Protein AF-A0A382DT29-F1 (afdb_monomer)

Foldseek 3Di:
DPPAADAAEAEAEPPDDPVCQVVDPVSVVCVVVDDDDPPDDFLDPDQLQRQQCQFQVDHCVVQQNDDPVRLVVGPLVPTDTVLLVVVVVVAAEEEEEQDPSRYPPPNHPYYHHDPPVDDDLVVVVVVVCVVSVPPRYYYYYYYHCPVVVVVPD

Radius of gyration: 16.04 Å; Cα contacts (8 Å, |Δi|>4): 212; chains: 1; bounding box: 37×36×46 Å

Sequence (153 aa):
MNSNDCNIILINIDGFRKDKIDLCSHLKNIKENSYYFSEMNTVAPYTFASLHAIFSGMYPSKNGVNGYYNIFKFKKDKITTFPELLQKAGYYTSYDIIDDSVIPSQGFDEKNVFDEKTVNFKERHVDMIKELSTKKKFFLFLHYTEIHKHLVD

pLDDT: mean 93.71, std 8.64, range [42.91, 98.62]

Structure (mmCIF, N/CA/C/O backbone):
data_AF-A0A382DT29-F1
#
_entry.id   AF-A0A382DT29-F1
#
loop_
_atom_site.group_PDB
_atom_site.id
_atom_site.type_symbol
_atom_site.label_atom_id
_atom_site.label_alt_id
_atom_site.label_comp_id
_atom_site.label_asym_id
_atom_site.label_entity_id
_atom_site.label_seq_id
_atom_site.pdbx_PDB_ins_code
_atom_site.Cartn_x
_atom_site.Cartn_y
_atom_site.Cartn_z
_atom_site.occupancy
_atom_site.B_iso_or_equiv
_atom_site.auth_seq_id
_atom_site.auth_comp_id
_atom_site.auth_asym_id
_atom_site.auth_atom_id
_atom_site.pdbx_PDB_model_num
ATOM 1 N N . MET A 1 1 ? -9.307 -5.809 28.088 1.00 43.09 1 MET A N 1
ATOM 2 C CA . MET A 1 1 ? -9.551 -5.122 26.802 1.00 43.09 1 MET A CA 1
ATOM 3 C C . MET A 1 1 ? -9.876 -6.192 25.775 1.00 43.09 1 MET A C 1
ATOM 5 O O . MET A 1 1 ? -9.027 -7.036 25.530 1.00 43.09 1 MET A O 1
ATOM 9 N N . ASN A 1 2 ? -11.106 -6.233 25.261 1.00 42.91 2 ASN A N 1
ATOM 10 C CA . ASN A 1 2 ? -11.448 -7.139 24.161 1.00 42.91 2 ASN A CA 1
ATOM 11 C C . ASN A 1 2 ? -10.772 -6.627 22.880 1.00 42.91 2 ASN A C 1
ATOM 13 O O . ASN A 1 2 ? -10.898 -5.456 22.542 1.00 42.91 2 ASN A O 1
ATOM 17 N N . SER A 1 3 ? -10.040 -7.503 22.200 1.00 56.62 3 SER A N 1
ATOM 18 C CA . SER A 1 3 ? -9.050 -7.209 21.151 1.00 56.62 3 SER A CA 1
ATOM 19 C C . SER A 1 3 ? -9.593 -6.695 19.797 1.00 56.62 3 SER A C 1
ATOM 21 O O . SER A 1 3 ? -8.863 -6.751 18.811 1.00 56.62 3 SER A O 1
ATOM 23 N N . ASN A 1 4 ? -10.845 -6.246 19.665 1.00 62.38 4 ASN A N 1
ATOM 24 C CA . ASN A 1 4 ? -11.520 -6.437 18.371 1.00 62.38 4 ASN A CA 1
ATOM 25 C C . ASN A 1 4 ? -11.723 -5.266 17.406 1.00 62.38 4 ASN A C 1
ATOM 27 O O . ASN A 1 4 ? -12.097 -5.567 16.276 1.00 62.38 4 ASN A O 1
ATOM 31 N N . ASP A 1 5 ? -11.402 -4.005 17.710 1.00 74.19 5 ASP A N 1
ATOM 32 C CA . ASP A 1 5 ? -11.587 -2.928 16.718 1.00 74.19 5 ASP A CA 1
ATOM 33 C C . ASP A 1 5 ? -10.459 -1.882 16.698 1.00 74.19 5 ASP A C 1
ATOM 35 O O . ASP A 1 5 ? -10.578 -0.811 17.282 1.00 74.19 5 ASP A O 1
ATOM 39 N N . CYS A 1 6 ? -9.365 -2.182 15.989 1.00 91.88 6 CYS A N 1
ATOM 40 C CA . CYS A 1 6 ? -8.322 -1.202 15.663 1.00 91.88 6 CYS A CA 1
ATOM 41 C C . CYS A 1 6 ? -8.463 -0.708 14.217 1.00 91.88 6 CYS A C 1
ATOM 43 O O . CYS A 1 6 ? -8.808 -1.485 13.325 1.00 91.88 6 CYS A O 1
ATOM 45 N N . ASN A 1 7 ? -8.132 0.562 13.987 1.00 96.81 7 ASN A N 1
ATOM 46 C CA . ASN A 1 7 ? -7.878 1.086 12.645 1.00 96.81 7 ASN A CA 1
ATOM 47 C C . ASN A 1 7 ? -6.502 0.620 12.162 1.00 96.81 7 ASN A C 1
ATOM 49 O O . ASN A 1 7 ? -5.584 0.451 12.966 1.00 96.81 7 ASN A O 1
ATOM 53 N N . ILE A 1 8 ? -6.355 0.426 10.855 1.00 97.62 8 ILE A N 1
ATOM 54 C CA . ILE A 1 8 ? -5.109 -0.023 10.237 1.00 97.62 8 ILE A CA 1
ATOM 55 C C . ILE A 1 8 ? -4.655 1.045 9.247 1.00 97.62 8 ILE A C 1
ATOM 57 O O . ILE A 1 8 ? -5.386 1.401 8.329 1.00 97.62 8 ILE A O 1
ATOM 61 N N . ILE A 1 9 ? -3.426 1.526 9.412 1.00 98.12 9 ILE A N 1
ATOM 62 C CA . ILE A 1 9 ? -2.772 2.410 8.446 1.00 98.12 9 ILE A CA 1
ATOM 63 C C . ILE A 1 9 ? -1.508 1.703 7.970 1.00 98.12 9 ILE A C 1
ATOM 65 O O . ILE A 1 9 ? -0.643 1.366 8.779 1.00 98.12 9 ILE A O 1
ATOM 69 N N . LEU A 1 10 ? -1.410 1.471 6.664 1.00 98.12 10 LEU A N 1
ATOM 70 C CA . LEU A 1 10 ? -0.228 0.926 6.008 1.00 98.12 10 LEU A CA 1
ATOM 71 C C . LEU A 1 10 ? 0.438 2.034 5.196 1.00 98.12 10 LEU A C 1
ATOM 73 O O . LEU A 1 10 ? -0.165 2.563 4.269 1.00 98.12 10 LEU A O 1
ATOM 77 N N . ILE A 1 11 ? 1.684 2.363 5.529 1.00 97.31 11 ILE A N 1
ATOM 78 C CA . ILE A 1 11 ? 2.454 3.405 4.843 1.00 97.31 11 ILE A CA 1
ATOM 79 C C . ILE A 1 11 ? 3.595 2.739 4.075 1.00 97.31 11 ILE A C 1
ATOM 81 O O . ILE A 1 11 ? 4.454 2.098 4.681 1.00 97.31 11 ILE A O 1
ATOM 85 N N . ASN A 1 12 ? 3.613 2.900 2.753 1.00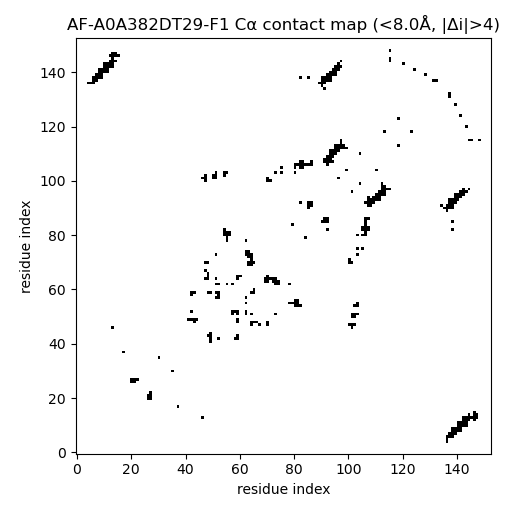 96.75 12 ASN A N 1
ATOM 86 C CA . ASN A 1 12 ? 4.739 2.522 1.905 1.00 96.75 12 ASN A CA 1
ATOM 87 C C . ASN A 1 12 ? 5.581 3.760 1.586 1.00 96.75 12 ASN A C 1
ATOM 89 O O . ASN A 1 12 ? 5.062 4.719 1.022 1.00 96.75 12 ASN A O 1
ATOM 93 N N . ILE A 1 13 ? 6.872 3.723 1.914 1.00 95.56 13 ILE A N 1
ATOM 94 C CA . ILE A 1 13 ? 7.830 4.783 1.577 1.00 95.56 13 ILE A CA 1
ATOM 95 C C . ILE A 1 13 ? 8.642 4.294 0.376 1.00 95.56 13 ILE A C 1
ATOM 97 O O . ILE A 1 13 ? 9.553 3.477 0.529 1.00 95.56 13 ILE A O 1
ATOM 101 N N . ASP A 1 14 ? 8.277 4.744 -0.822 1.00 94.94 14 ASP A N 1
ATOM 102 C CA . ASP A 1 14 ? 8.874 4.250 -2.061 1.00 94.94 14 ASP A CA 1
ATOM 103 C C . ASP A 1 14 ? 10.354 4.645 -2.170 1.00 94.94 14 ASP A C 1
ATOM 105 O O . ASP A 1 14 ? 10.746 5.762 -1.837 1.00 94.94 14 ASP A O 1
ATOM 109 N N . GLY A 1 15 ? 11.197 3.700 -2.587 1.00 93.06 15 GLY A N 1
ATOM 110 C CA . GLY A 1 15 ? 12.651 3.871 -2.654 1.00 93.06 15 GLY A CA 1
ATOM 111 C C . GLY A 1 15 ? 13.383 3.932 -1.302 1.00 93.06 15 GLY A C 1
ATOM 112 O O . GLY A 1 15 ? 14.606 4.099 -1.279 1.00 93.06 15 GLY A O 1
ATOM 113 N N . PHE A 1 16 ? 12.696 3.783 -0.164 1.00 93.75 16 PHE A N 1
ATOM 114 C CA . PHE A 1 16 ? 13.336 3.888 1.149 1.00 93.75 16 PHE A CA 1
ATOM 115 C C . PHE A 1 16 ? 14.154 2.644 1.520 1.00 93.75 16 PHE A C 1
ATOM 117 O O . PHE A 1 16 ? 13.741 1.503 1.312 1.00 93.75 16 PHE A O 1
ATOM 124 N N . ARG A 1 17 ? 15.323 2.858 2.134 1.00 92.19 17 ARG A N 1
ATOM 125 C CA . ARG A 1 17 ? 16.252 1.789 2.525 1.00 92.19 17 ARG A CA 1
ATOM 126 C C . ARG A 1 17 ? 16.397 1.675 4.037 1.00 92.19 17 ARG A C 1
ATOM 128 O O . ARG A 1 17 ? 16.505 2.679 4.740 1.00 92.19 17 ARG A O 1
ATOM 135 N N . LYS A 1 18 ? 16.532 0.438 4.530 1.00 93.50 18 LYS A N 1
ATOM 136 C CA . LYS A 1 18 ? 16.658 0.154 5.970 1.00 93.50 18 LYS A CA 1
ATOM 137 C C . LYS A 1 18 ? 17.855 0.840 6.638 1.00 93.50 18 LYS A C 1
ATOM 139 O O . LYS A 1 18 ? 17.750 1.250 7.789 1.00 93.50 18 LYS A O 1
ATOM 144 N N . ASP A 1 19 ? 18.965 1.032 5.920 1.00 94.19 19 ASP A N 1
ATOM 145 C CA . ASP A 1 19 ? 20.163 1.705 6.448 1.00 94.19 19 ASP A CA 1
ATOM 146 C C . ASP A 1 19 ? 19.974 3.212 6.690 1.00 94.19 19 ASP A C 1
ATOM 148 O O . ASP A 1 19 ? 20.852 3.853 7.260 1.00 94.19 19 ASP A O 1
ATOM 152 N N . LYS A 1 20 ? 18.839 3.791 6.275 1.00 94.44 20 LYS A N 1
ATOM 153 C CA . LYS A 1 20 ? 18.512 5.209 6.479 1.00 94.44 20 LYS A CA 1
ATOM 154 C C . LYS A 1 20 ? 17.571 5.462 7.655 1.00 94.44 20 LYS A C 1
ATOM 156 O O . LYS A 1 20 ? 17.371 6.620 8.009 1.00 94.44 20 LYS A O 1
ATOM 161 N N . ILE A 1 21 ? 17.028 4.416 8.288 1.00 94.88 21 ILE A N 1
ATOM 162 C CA . ILE A 1 21 ? 16.064 4.545 9.397 1.00 94.88 21 ILE A CA 1
ATOM 163 C C . ILE A 1 21 ? 16.636 5.392 10.533 1.00 94.88 21 ILE A C 1
ATOM 165 O O . ILE A 1 21 ? 15.991 6.339 10.974 1.00 94.88 21 ILE A O 1
ATOM 169 N N . ASP A 1 22 ? 17.862 5.093 10.964 1.00 95.31 22 ASP A N 1
ATOM 170 C CA . ASP A 1 22 ? 18.460 5.729 12.143 1.00 95.31 22 ASP A CA 1
ATOM 171 C C . ASP A 1 22 ? 18.877 7.194 11.896 1.00 95.31 22 ASP A C 1
ATOM 173 O O . ASP A 1 22 ? 19.169 7.915 12.850 1.00 95.31 22 ASP A O 1
ATOM 177 N N . LEU A 1 23 ? 18.859 7.653 10.636 1.00 95.19 23 LEU A N 1
ATOM 178 C CA . LEU A 1 23 ? 19.083 9.056 10.261 1.00 95.19 23 LEU A CA 1
ATOM 179 C C . LEU A 1 23 ? 17.814 9.911 10.398 1.00 95.19 23 LEU A C 1
ATOM 181 O O . LEU A 1 23 ? 17.901 11.135 10.457 1.00 95.19 23 LEU A O 1
ATOM 185 N N . CYS A 1 24 ? 16.634 9.286 10.448 1.00 94.25 24 CYS A N 1
ATOM 186 C CA . CYS A 1 24 ? 15.362 9.970 10.637 1.00 94.25 24 CYS A CA 1
ATOM 187 C C . CYS A 1 24 ? 14.899 9.793 12.085 1.00 94.25 24 CYS A C 1
ATOM 189 O O . CYS A 1 24 ? 14.510 8.699 12.489 1.00 94.25 24 CYS A O 1
ATOM 191 N N . SER A 1 25 ? 14.892 10.876 12.866 1.00 96.06 25 SER A N 1
ATOM 192 C CA . SER A 1 25 ? 14.508 10.847 14.286 1.00 96.06 25 SER A CA 1
ATOM 193 C C . SER A 1 25 ? 13.122 10.235 14.516 1.00 96.06 25 SER A C 1
ATOM 195 O O . SER A 1 25 ? 12.945 9.446 15.442 1.00 96.06 25 SER A O 1
ATOM 197 N N . HIS A 1 26 ? 12.152 10.535 13.649 1.00 94.81 26 HIS A N 1
ATOM 198 C CA . HIS A 1 26 ? 10.800 9.986 13.741 1.00 94.81 26 HIS A CA 1
ATOM 199 C C . HIS A 1 26 ? 10.752 8.480 13.457 1.00 94.81 26 HIS A C 1
ATOM 201 O O . HIS A 1 26 ? 10.153 7.740 14.237 1.00 94.81 26 HIS A O 1
ATOM 207 N N . LEU A 1 27 ? 11.404 8.005 12.389 1.00 95.19 27 LEU A N 1
ATOM 208 C CA . LEU A 1 27 ? 11.435 6.572 12.064 1.00 95.19 27 LEU A CA 1
ATOM 209 C C . LEU A 1 27 ? 12.240 5.777 13.094 1.00 95.19 27 LEU A C 1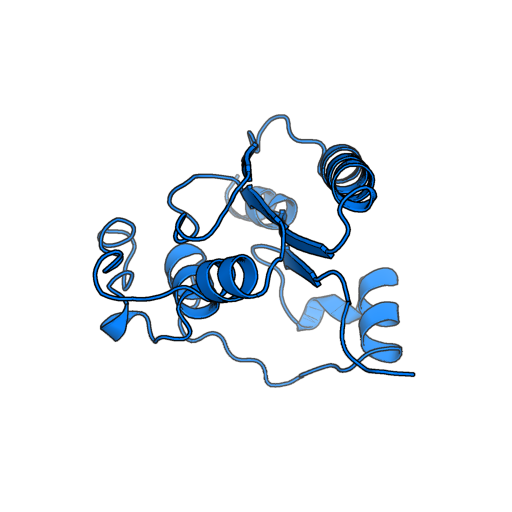
ATOM 211 O O . LEU A 1 27 ? 11.820 4.689 13.482 1.00 95.19 27 LEU A O 1
ATOM 215 N N . LYS A 1 28 ? 13.350 6.338 13.585 1.00 96.94 28 LYS A N 1
ATOM 216 C CA . LYS A 1 28 ? 14.118 5.777 14.698 1.00 96.94 28 LYS A CA 1
ATOM 217 C C . LYS A 1 28 ? 13.249 5.625 15.947 1.00 96.94 28 LYS A C 1
ATOM 219 O O . LYS A 1 28 ? 13.194 4.541 16.515 1.00 96.94 28 LYS A O 1
ATOM 224 N N . ASN A 1 29 ? 12.502 6.665 16.317 1.00 97.69 29 ASN A N 1
ATOM 225 C CA . ASN A 1 29 ? 11.590 6.611 17.458 1.00 97.69 29 ASN A CA 1
ATOM 226 C C . ASN A 1 29 ? 10.484 5.555 17.271 1.00 97.69 29 ASN A C 1
ATOM 228 O O . ASN A 1 29 ? 10.179 4.822 18.207 1.00 97.69 29 ASN A O 1
ATOM 232 N N . ILE A 1 30 ? 9.905 5.426 16.070 1.00 96.19 30 ILE A N 1
ATOM 233 C CA . ILE A 1 30 ? 8.924 4.364 15.775 1.00 96.19 30 ILE A CA 1
ATOM 234 C C . ILE A 1 30 ? 9.567 2.982 15.934 1.00 96.19 30 ILE A C 1
ATOM 236 O O . ILE A 1 30 ? 8.989 2.124 16.597 1.00 96.19 30 ILE A O 1
ATOM 240 N N . LYS A 1 31 ? 10.768 2.780 15.378 1.00 96.06 31 LYS A N 1
ATOM 241 C CA . LYS A 1 31 ? 11.540 1.532 15.485 1.00 96.06 31 LYS A CA 1
ATOM 242 C C . LYS A 1 31 ? 11.847 1.157 16.939 1.00 96.06 31 LYS A C 1
ATOM 244 O O . LYS A 1 31 ? 11.751 -0.015 17.275 1.00 96.06 31 LYS A O 1
ATOM 249 N N . GLU A 1 32 ? 12.213 2.119 17.784 1.00 97.25 32 GLU A N 1
ATOM 250 C CA . GLU A 1 32 ? 12.570 1.881 19.194 1.00 97.25 32 GLU A CA 1
ATOM 251 C C . GLU A 1 32 ? 11.353 1.598 20.089 1.00 97.25 32 GLU A C 1
ATOM 253 O O . GLU A 1 32 ? 11.482 0.896 21.089 1.00 97.25 32 GLU A O 1
ATOM 258 N N . ASN A 1 33 ? 10.170 2.099 19.719 1.00 97.94 33 ASN A N 1
ATOM 259 C CA . ASN A 1 33 ? 8.939 1.963 20.508 1.00 97.94 33 ASN A CA 1
ATOM 260 C C . ASN A 1 33 ? 7.923 0.969 19.915 1.00 97.94 33 ASN A C 1
ATOM 262 O O . ASN A 1 33 ? 6.792 0.889 20.392 1.00 97.94 33 ASN A O 1
ATOM 266 N N . SER A 1 34 ? 8.297 0.227 18.871 1.00 96.88 34 SER A N 1
ATOM 267 C CA . SER A 1 34 ? 7.420 -0.721 18.170 1.00 96.88 34 SER A CA 1
ATOM 268 C C . SER A 1 34 ? 8.159 -2.015 17.833 1.00 96.88 34 SER A C 1
ATOM 270 O O . SER A 1 34 ? 9.366 -2.142 18.022 1.00 96.88 34 SER A O 1
ATOM 272 N N . TYR A 1 35 ? 7.439 -2.989 17.277 1.00 97.62 35 TYR A N 1
ATOM 273 C CA . TYR A 1 35 ? 8.074 -4.167 16.696 1.00 97.62 35 TYR A CA 1
ATOM 274 C C . TYR A 1 35 ? 8.788 -3.808 15.390 1.00 97.62 35 TYR A C 1
ATOM 276 O O . TYR A 1 35 ? 8.170 -3.310 14.448 1.00 97.62 35 TYR A O 1
ATOM 284 N N . TYR A 1 36 ? 10.086 -4.104 15.329 1.00 96.50 36 TYR A N 1
ATOM 285 C CA . TYR A 1 36 ? 10.925 -3.890 14.155 1.00 96.50 36 TYR A CA 1
ATOM 286 C C . TYR A 1 36 ? 11.478 -5.215 13.625 1.00 96.50 36 TYR A C 1
ATOM 288 O O . TYR A 1 36 ? 12.067 -6.001 14.366 1.00 96.50 36 TYR A O 1
ATOM 296 N N . PHE A 1 37 ? 11.327 -5.438 12.321 1.00 96.19 37 PHE A N 1
ATOM 297 C CA . PHE A 1 37 ? 11.797 -6.638 11.633 1.00 96.19 37 PHE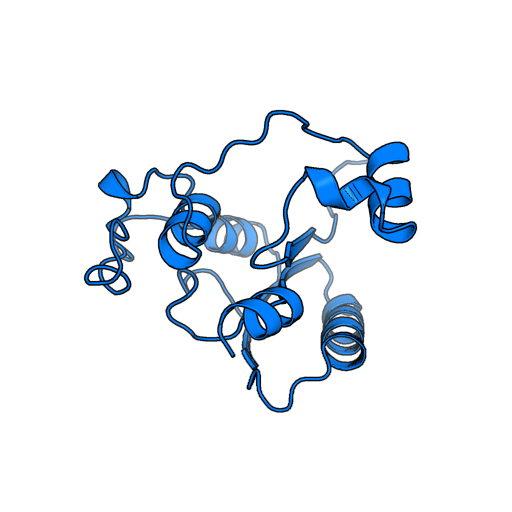 A CA 1
ATOM 298 C C . PHE A 1 37 ? 13.039 -6.300 10.796 1.00 96.19 37 PHE A C 1
ATOM 300 O O . PHE A 1 37 ? 12.925 -5.798 9.680 1.00 96.19 37 PHE A O 1
ATOM 307 N N . SER A 1 38 ? 14.238 -6.566 11.326 1.00 94.38 38 SER A N 1
ATOM 308 C CA . SER A 1 38 ? 15.510 -6.200 10.671 1.00 94.38 38 SER A CA 1
ATOM 309 C C . SER A 1 38 ? 15.809 -6.983 9.387 1.00 94.38 38 SER A C 1
ATOM 311 O O . SER A 1 38 ? 16.522 -6.484 8.509 1.00 94.38 38 SER A O 1
ATOM 313 N N . GLU A 1 39 ? 15.234 -8.183 9.276 1.00 95.19 39 GLU A N 1
ATOM 314 C CA . GLU A 1 39 ? 15.411 -9.131 8.170 1.00 95.19 39 GLU A CA 1
ATOM 315 C C . GLU A 1 39 ? 14.146 -9.263 7.308 1.00 95.19 39 GLU A C 1
ATOM 317 O O . GLU A 1 39 ? 13.756 -10.352 6.884 1.00 95.19 39 GLU A O 1
ATOM 322 N N . MET A 1 40 ? 13.481 -8.135 7.046 1.00 94.00 40 MET A N 1
ATOM 323 C CA . MET A 1 40 ? 12.377 -8.076 6.092 1.00 94.00 40 MET A CA 1
ATOM 324 C C . MET A 1 40 ? 12.926 -7.981 4.663 1.00 94.00 40 MET A C 1
ATOM 326 O O . MET A 1 40 ? 13.515 -6.973 4.274 1.00 94.00 40 MET A O 1
ATOM 330 N N . ASN A 1 41 ? 12.729 -9.042 3.881 1.00 94.62 41 ASN A N 1
ATOM 331 C CA . ASN A 1 41 ? 13.181 -9.130 2.495 1.00 94.62 41 ASN A CA 1
ATOM 332 C C . ASN A 1 41 ? 11.985 -9.038 1.546 1.00 94.62 41 ASN A C 1
ATOM 334 O O . ASN A 1 41 ? 11.014 -9.779 1.698 1.00 94.62 41 ASN A O 1
ATOM 338 N N . THR A 1 42 ? 12.064 -8.155 0.549 1.00 94.81 42 THR A N 1
ATOM 339 C CA . THR A 1 42 ? 11.064 -8.138 -0.524 1.00 94.81 42 THR A CA 1
ATOM 340 C C . THR A 1 42 ? 11.251 -9.336 -1.450 1.00 94.81 42 THR A C 1
ATOM 342 O O . THR A 1 42 ? 12.372 -9.743 -1.753 1.00 94.81 42 THR A O 1
ATOM 345 N N . VAL A 1 43 ? 10.139 -9.883 -1.941 1.00 95.25 43 VAL A N 1
ATOM 346 C CA . VAL A 1 43 ? 10.141 -10.939 -2.962 1.00 95.25 43 VAL A CA 1
ATOM 347 C C . VAL A 1 43 ? 10.377 -10.392 -4.374 1.00 95.25 43 VAL A C 1
ATOM 349 O O . VAL A 1 43 ? 10.617 -11.172 -5.294 1.00 95.25 43 VAL A O 1
ATOM 352 N N . ALA A 1 44 ? 10.297 -9.070 -4.560 1.00 94.69 44 ALA A N 1
ATOM 353 C CA . ALA A 1 44 ? 10.605 -8.397 -5.816 1.00 94.69 44 ALA A CA 1
ATOM 354 C C . ALA A 1 44 ? 11.067 -6.949 -5.568 1.00 94.69 44 ALA A C 1
ATOM 356 O O . ALA A 1 44 ? 10.291 -6.150 -5.048 1.00 94.69 44 ALA A O 1
ATOM 357 N N . PRO A 1 45 ? 12.290 -6.565 -5.974 1.00 92.19 45 PRO A N 1
ATOM 358 C CA . PRO A 1 45 ? 12.839 -5.233 -5.720 1.00 92.19 45 PRO A CA 1
ATOM 359 C C . PRO A 1 45 ? 12.360 -4.190 -6.751 1.00 92.19 45 PRO A C 1
ATOM 361 O O . PRO A 1 45 ? 13.164 -3.451 -7.309 1.00 92.19 45 PRO A O 1
ATOM 364 N N . TYR A 1 46 ? 11.055 -4.154 -7.037 1.00 90.50 46 TYR A N 1
ATOM 365 C CA . TYR A 1 46 ? 10.409 -3.088 -7.809 1.00 90.50 46 TYR A CA 1
ATOM 366 C C . TYR A 1 46 ? 8.946 -2.907 -7.371 1.00 90.50 46 TYR A C 1
ATOM 368 O O . TYR A 1 46 ? 8.276 -3.888 -7.028 1.00 90.50 46 TYR A O 1
ATOM 376 N N . THR A 1 47 ? 8.458 -1.662 -7.383 1.00 94.06 47 THR A N 1
ATOM 377 C CA . THR A 1 47 ? 7.214 -1.223 -6.720 1.00 94.06 47 THR A CA 1
ATOM 378 C C . THR A 1 47 ? 6.007 -2.096 -7.054 1.00 94.06 47 THR A C 1
ATOM 380 O O . THR A 1 47 ? 5.404 -2.675 -6.149 1.00 94.06 47 THR A O 1
ATOM 383 N N . PHE A 1 48 ? 5.701 -2.275 -8.343 1.00 95.94 48 PHE A N 1
ATOM 384 C CA . PHE A 1 48 ? 4.498 -2.989 -8.776 1.00 95.94 48 PHE A CA 1
ATOM 385 C C . PHE A 1 48 ? 4.446 -4.437 -8.271 1.00 95.94 48 PHE A C 1
ATOM 387 O O . PHE A 1 48 ? 3.462 -4.819 -7.644 1.00 95.94 48 PHE A O 1
ATOM 394 N N . ALA A 1 49 ? 5.487 -5.255 -8.478 1.00 96.00 49 ALA A N 1
ATOM 395 C CA . ALA A 1 49 ? 5.463 -6.637 -7.978 1.00 96.00 49 ALA A CA 1
ATOM 396 C C . ALA A 1 49 ? 5.501 -6.719 -6.460 1.00 96.00 49 ALA A C 1
ATOM 398 O O . ALA A 1 49 ? 4.830 -7.583 -5.898 1.00 96.00 49 ALA A O 1
ATOM 399 N N . SER A 1 50 ? 6.297 -5.864 -5.811 1.00 96.94 50 SER A N 1
ATOM 400 C CA . SER A 1 50 ? 6.423 -5.854 -4.354 1.00 96.94 50 SER A CA 1
ATOM 401 C C . SER A 1 50 ? 5.064 -5.599 -3.709 1.00 96.94 50 SER A C 1
ATOM 403 O O . SER A 1 50 ? 4.595 -6.394 -2.893 1.00 96.94 50 SER A O 1
ATOM 405 N N . LEU A 1 51 ? 4.376 -4.539 -4.142 1.00 97.50 51 LEU A N 1
ATOM 406 C CA . LEU A 1 51 ? 3.073 -4.180 -3.597 1.00 97.50 51 LEU A CA 1
ATOM 407 C C . LEU A 1 51 ? 1.994 -5.185 -4.003 1.00 97.50 51 LEU A C 1
ATOM 409 O O . LEU A 1 51 ? 1.228 -5.618 -3.147 1.00 97.50 51 LEU A O 1
ATOM 413 N N . HIS A 1 52 ? 1.979 -5.674 -5.246 1.00 97.69 52 HIS A N 1
ATOM 414 C CA . HIS A 1 52 ? 1.068 -6.760 -5.619 1.00 97.69 52 HIS A CA 1
ATOM 415 C C . HIS A 1 52 ? 1.277 -8.009 -4.757 1.00 97.69 52 HIS A C 1
ATOM 417 O O . HIS A 1 52 ? 0.300 -8.662 -4.389 1.00 97.69 52 HIS A O 1
ATOM 423 N N . ALA A 1 53 ? 2.519 -8.344 -4.395 1.00 97.56 53 ALA A N 1
ATOM 424 C CA . ALA A 1 53 ? 2.807 -9.456 -3.497 1.00 97.56 53 ALA A CA 1
ATOM 425 C C . ALA A 1 53 ? 2.310 -9.200 -2.068 1.00 97.56 53 ALA A C 1
ATOM 427 O O . ALA A 1 53 ? 1.719 -10.101 -1.475 1.00 97.56 53 ALA A O 1
ATOM 428 N N . ILE A 1 54 ? 2.465 -7.978 -1.548 1.00 97.38 54 ILE A N 1
ATOM 429 C CA . ILE A 1 54 ? 1.927 -7.569 -0.240 1.00 97.38 54 ILE A CA 1
ATOM 430 C C . ILE A 1 54 ? 0.397 -7.687 -0.220 1.00 97.38 54 ILE A C 1
ATOM 432 O O . ILE A 1 54 ? -0.161 -8.341 0.658 1.00 97.38 54 ILE A O 1
ATOM 436 N N . PHE A 1 55 ? -0.286 -7.114 -1.213 1.00 98.12 55 PHE A N 1
ATOM 437 C CA . PHE A 1 55 ? -1.751 -7.066 -1.249 1.00 98.12 55 PHE A CA 1
ATOM 438 C C . PHE A 1 55 ? -2.410 -8.421 -1.523 1.00 98.12 55 PHE A C 1
ATOM 440 O O . PHE A 1 55 ? -3.506 -8.681 -1.025 1.00 98.12 55 PHE A O 1
ATOM 447 N N . SER A 1 56 ? -1.747 -9.295 -2.284 1.00 97.62 56 SER A N 1
ATOM 448 C CA . SER A 1 56 ? -2.242 -10.649 -2.571 1.00 97.62 56 SER A CA 1
ATOM 449 C C . SER A 1 56 ? -1.769 -11.722 -1.592 1.00 97.62 56 SER A C 1
ATOM 451 O O . SER A 1 56 ? -2.304 -12.828 -1.609 1.00 97.62 56 SER A O 1
ATOM 453 N N . GLY A 1 57 ? -0.727 -11.455 -0.800 1.00 97.06 57 GLY A N 1
ATOM 454 C CA . GLY A 1 57 ? -0.037 -12.483 -0.017 1.00 97.06 57 GLY A CA 1
ATOM 455 C C . GLY A 1 57 ? 0.625 -13.573 -0.875 1.00 97.06 57 GLY A C 1
ATOM 456 O O . GLY A 1 57 ? 0.892 -14.669 -0.386 1.00 97.06 57 GLY A O 1
ATOM 457 N N . MET A 1 58 ? 0.863 -13.315 -2.166 1.00 97.00 58 MET A N 1
ATOM 458 C CA . MET A 1 58 ? 1.379 -14.295 -3.124 1.00 97.00 58 MET A CA 1
ATOM 459 C C . MET A 1 58 ? 2.633 -13.801 -3.838 1.00 97.00 58 MET A C 1
ATOM 461 O O . MET A 1 58 ? 2.740 -12.634 -4.206 1.00 97.00 58 MET A O 1
ATOM 465 N N . TYR A 1 59 ? 3.548 -14.724 -4.146 1.00 97.06 59 TYR A N 1
ATOM 466 C CA . TYR A 1 59 ? 4.695 -14.424 -5.002 1.00 97.06 59 TYR A CA 1
ATOM 467 C C . TYR A 1 59 ? 4.255 -13.869 -6.375 1.00 97.06 59 TYR A C 1
ATOM 469 O O . TYR A 1 59 ? 3.271 -14.361 -6.942 1.00 97.06 59 TYR A O 1
ATOM 477 N N . PRO A 1 60 ? 5.034 -12.950 -6.977 1.00 96.38 60 PRO A N 1
ATOM 478 C CA . PRO A 1 60 ? 4.803 -12.403 -8.320 1.00 96.38 60 PRO A CA 1
ATOM 479 C C . PRO A 1 60 ? 4.498 -13.456 -9.396 1.00 96.38 60 PRO A C 1
ATOM 481 O O . PRO A 1 60 ? 3.579 -13.317 -10.203 1.00 96.38 60 PRO A O 1
ATOM 484 N N . SER A 1 61 ? 5.228 -14.577 -9.377 1.00 95.19 61 SER A N 1
ATOM 485 C CA . SER A 1 61 ? 5.041 -15.696 -10.314 1.00 95.19 61 SER A CA 1
ATOM 486 C C . SER A 1 61 ? 3.663 -16.362 -10.207 1.00 95.19 61 SER A C 1
ATOM 488 O O . SER A 1 61 ? 3.170 -16.951 -11.173 1.00 95.19 61 SER A O 1
ATOM 490 N N . LYS A 1 62 ? 3.017 -16.271 -9.041 1.00 96.62 62 LYS A N 1
ATOM 491 C CA . LYS A 1 62 ? 1.670 -16.790 -8.797 1.00 96.62 62 LYS A CA 1
ATOM 492 C C . LYS A 1 62 ? 0.613 -15.735 -9.077 1.00 96.62 62 LYS A C 1
ATOM 494 O O . LYS A 1 62 ? -0.372 -16.068 -9.741 1.00 96.62 62 LYS A O 1
ATOM 499 N N . ASN A 1 63 ? 0.844 -14.494 -8.652 1.00 96.62 63 ASN A N 1
ATOM 500 C CA . ASN A 1 63 ? -0.143 -13.425 -8.757 1.00 96.62 63 ASN A CA 1
ATOM 501 C C . ASN A 1 63 ? -0.274 -12.803 -10.161 1.00 96.62 63 ASN A C 1
ATOM 503 O O . ASN A 1 63 ? -1.339 -12.289 -10.497 1.00 96.62 63 ASN A O 1
ATOM 507 N N . GLY A 1 64 ? 0.754 -12.949 -11.006 1.00 96.00 64 GLY A N 1
ATOM 508 C CA . GLY A 1 64 ? 0.765 -12.526 -12.409 1.00 96.00 64 GLY A CA 1
ATOM 509 C C . GLY A 1 64 ? 1.560 -11.248 -12.692 1.00 96.00 64 GLY A C 1
ATOM 510 O O . GLY A 1 64 ? 1.975 -11.056 -13.833 1.00 96.00 64 GLY A O 1
ATOM 511 N N . VAL A 1 65 ? 1.849 -10.424 -11.680 1.00 96.00 65 VAL A N 1
ATOM 512 C CA . VAL A 1 65 ? 2.643 -9.192 -11.821 1.00 96.00 65 VAL A CA 1
ATOM 513 C C . VAL A 1 65 ? 4.108 -9.501 -11.546 1.00 96.00 65 VAL A C 1
ATOM 515 O O . VAL A 1 65 ? 4.610 -9.280 -10.453 1.00 96.00 65 VAL A O 1
ATOM 518 N N . ASN A 1 66 ? 4.790 -10.067 -12.543 1.00 92.25 66 ASN A N 1
ATOM 519 C CA . ASN A 1 66 ? 6.174 -10.559 -12.448 1.00 92.25 66 ASN A CA 1
ATOM 520 C C . ASN A 1 66 ? 7.156 -9.901 -13.439 1.00 92.25 66 ASN A C 1
ATOM 522 O O . ASN A 1 66 ? 8.218 -10.453 -13.716 1.00 92.25 66 ASN A O 1
ATOM 526 N N . GLY A 1 67 ? 6.797 -8.746 -13.993 1.00 89.69 67 GLY A N 1
ATOM 527 C CA . GLY A 1 67 ? 7.704 -7.842 -14.703 1.00 89.69 67 GLY A CA 1
ATOM 528 C C . GLY A 1 67 ? 7.004 -6.533 -15.075 1.00 89.69 67 GLY A C 1
ATOM 529 O O . GLY A 1 67 ? 5.781 -6.442 -14.958 1.00 89.69 67 GLY A O 1
ATOM 530 N N . TYR A 1 68 ? 7.753 -5.542 -15.570 1.00 84.75 68 TYR A N 1
ATOM 531 C CA . TYR A 1 68 ? 7.200 -4.252 -16.023 1.00 84.75 68 TYR A CA 1
ATOM 532 C C . TYR A 1 68 ? 6.163 -4.407 -17.147 1.00 84.75 68 TYR A C 1
ATOM 534 O O . TYR A 1 68 ? 5.100 -3.801 -17.107 1.00 84.75 68 TYR A O 1
ATOM 542 N N . TYR A 1 69 ? 6.394 -5.311 -18.101 1.00 88.38 69 TYR A N 1
ATOM 543 C CA . TYR A 1 69 ? 5.415 -5.616 -19.156 1.00 88.38 69 TYR A CA 1
ATOM 544 C C . TYR A 1 69 ? 4.199 -6.422 -18.666 1.00 88.38 69 TYR A C 1
ATOM 546 O O . TYR A 1 69 ? 3.276 -6.696 -19.433 1.00 88.38 69 TYR A O 1
ATOM 554 N N . ASN A 1 70 ? 4.200 -6.839 -17.397 1.00 90.38 70 ASN A N 1
ATOM 555 C CA . ASN A 1 70 ? 3.166 -7.674 -16.796 1.00 90.38 70 ASN A CA 1
ATOM 556 C C . ASN A 1 70 ? 2.418 -6.958 -15.656 1.00 90.38 70 ASN A C 1
ATOM 558 O O . ASN A 1 70 ? 1.665 -7.619 -14.945 1.00 90.38 70 ASN A O 1
ATOM 562 N N . ILE A 1 71 ? 2.570 -5.636 -15.487 1.00 92.50 71 ILE A N 1
ATOM 563 C CA . ILE A 1 71 ? 1.898 -4.877 -14.411 1.00 92.50 71 ILE A CA 1
ATOM 564 C C . ILE A 1 71 ? 0.369 -5.003 -14.451 1.00 92.50 71 ILE A C 1
ATOM 566 O O . ILE A 1 71 ? -0.267 -5.130 -13.415 1.00 92.50 71 ILE A O 1
ATOM 570 N N . PHE A 1 72 ? -0.219 -5.125 -15.643 1.00 92.88 72 PHE A N 1
ATOM 571 C CA . PHE A 1 72 ? -1.667 -5.298 -15.816 1.00 92.88 72 PHE A CA 1
ATOM 572 C C . PHE A 1 72 ? -2.137 -6.762 -15.781 1.00 92.88 72 PHE A C 1
ATOM 574 O O . PHE A 1 72 ? -3.309 -7.042 -16.022 1.00 92.88 72 PHE A O 1
ATOM 581 N N . LYS A 1 73 ? -1.244 -7.727 -15.516 1.00 95.19 73 LYS A N 1
ATOM 582 C CA . LYS A 1 73 ? -1.558 -9.169 -15.555 1.00 95.19 73 LYS A CA 1
ATOM 583 C C . LYS A 1 73 ? -1.923 -9.757 -14.194 1.00 95.19 73 LYS A C 1
ATOM 585 O O . LYS A 1 73 ? -1.911 -10.982 -14.039 1.00 95.19 73 LYS A O 1
ATOM 590 N N . PHE A 1 74 ? -2.249 -8.918 -13.211 1.00 97.19 74 PHE A N 1
ATOM 591 C CA . PHE A 1 74 ? -2.751 -9.408 -11.935 1.00 97.19 74 PHE A CA 1
ATOM 592 C C . PHE A 1 74 ? -3.984 -10.293 -12.153 1.00 97.19 74 PHE A C 1
ATOM 594 O O . PHE A 1 74 ? -4.932 -9.913 -12.842 1.00 97.19 74 PHE A O 1
ATOM 601 N N . LYS A 1 75 ? -3.979 -11.496 -11.571 1.00 96.81 75 LYS A N 1
ATOM 602 C CA . LYS A 1 75 ? -5.059 -12.486 -11.720 1.00 96.81 75 LYS A CA 1
ATOM 603 C C . LYS A 1 7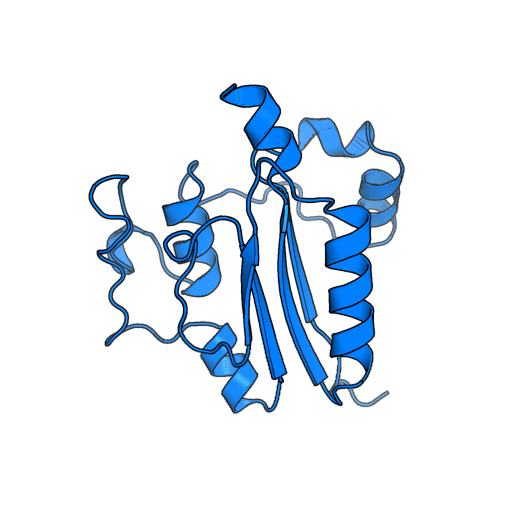5 ? -6.245 -12.145 -10.816 1.00 96.81 75 LYS A C 1
ATOM 605 O O . LYS A 1 75 ? -6.615 -12.936 -9.949 1.00 96.81 75 LYS A O 1
ATOM 610 N N . LYS A 1 76 ? -6.829 -10.968 -11.037 1.00 95.00 76 LYS A N 1
ATOM 611 C CA . LYS A 1 76 ? -7.865 -10.361 -10.195 1.00 95.00 76 LYS A CA 1
ATOM 612 C C . LYS A 1 76 ? -9.067 -11.265 -9.918 1.00 95.00 76 LYS A C 1
ATOM 614 O O . LYS A 1 76 ? -9.561 -11.280 -8.803 1.00 95.00 76 LYS A O 1
ATOM 619 N N . ASP A 1 77 ? -9.466 -12.082 -10.891 1.00 95.06 77 ASP A N 1
ATOM 620 C CA . ASP A 1 77 ? -10.640 -12.959 -10.774 1.00 95.06 77 ASP A CA 1
ATOM 621 C C . ASP A 1 77 ? -10.345 -14.273 -10.024 1.00 95.06 77 ASP A C 1
ATOM 623 O O . ASP A 1 77 ? -11.223 -15.117 -9.864 1.00 95.06 77 ASP A O 1
ATOM 627 N N . LYS A 1 78 ? -9.090 -14.499 -9.610 1.00 96.69 78 LYS A N 1
ATOM 628 C CA . LYS A 1 78 ? -8.634 -15.747 -8.971 1.00 96.69 78 LYS A CA 1
ATOM 629 C C . LYS A 1 78 ? -7.999 -15.536 -7.601 1.00 96.69 78 LYS A C 1
ATOM 631 O O . LYS A 1 78 ? -7.677 -16.519 -6.937 1.00 96.69 78 LYS A O 1
ATOM 636 N N . ILE A 1 79 ? -7.740 -14.290 -7.218 1.00 97.69 79 ILE A N 1
ATOM 637 C CA . ILE A 1 79 ? -6.943 -13.948 -6.043 1.00 97.69 79 ILE A CA 1
ATOM 638 C C . ILE A 1 79 ? -7.716 -12.940 -5.213 1.00 97.69 79 ILE A C 1
ATOM 640 O O . ILE A 1 79 ? -7.936 -11.820 -5.660 1.00 97.69 79 ILE A O 1
ATOM 644 N N . THR A 1 80 ? -8.060 -13.350 -3.997 1.00 98.12 80 THR A N 1
ATOM 645 C CA . THR A 1 80 ? -8.608 -12.464 -2.971 1.00 98.12 80 THR A CA 1
ATOM 646 C C . THR A 1 80 ? -7.479 -11.646 -2.357 1.00 98.12 80 THR A C 1
ATOM 648 O O . THR A 1 80 ? -6.493 -12.215 -1.882 1.00 98.12 80 THR A O 1
ATOM 651 N N . THR A 1 81 ? -7.618 -10.327 -2.340 1.00 98.06 81 THR A N 1
ATOM 652 C CA . THR A 1 81 ? -6.661 -9.413 -1.706 1.00 98.06 81 THR A CA 1
ATOM 653 C C . THR A 1 81 ? -6.971 -9.252 -0.213 1.00 98.06 81 THR A C 1
ATOM 655 O O . THR A 1 81 ? -8.101 -9.478 0.230 1.00 98.06 81 THR A O 1
ATOM 658 N N . PHE A 1 82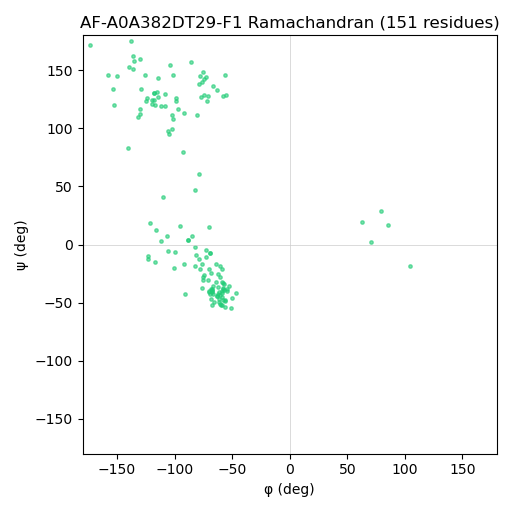 ? -5.992 -8.859 0.611 1.00 97.44 82 PHE A N 1
ATOM 659 C CA . PHE A 1 82 ? -6.287 -8.620 2.030 1.00 97.44 82 PHE A C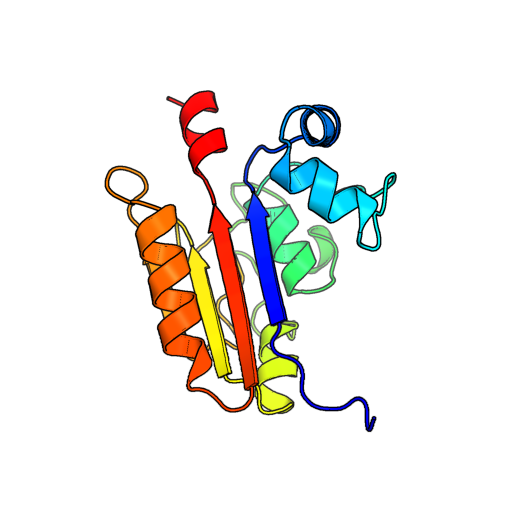A 1
ATOM 660 C C . PHE A 1 82 ? -7.267 -7.447 2.267 1.00 97.44 82 PHE A C 1
ATOM 662 O O . PHE A 1 82 ? -8.061 -7.566 3.200 1.00 97.44 82 PHE A O 1
ATOM 669 N N . PRO A 1 83 ? -7.311 -6.366 1.453 1.00 98.06 83 PRO A N 1
ATOM 670 C CA . PRO A 1 83 ? -8.364 -5.356 1.558 1.00 98.06 83 PRO A CA 1
ATOM 671 C C . PRO A 1 83 ? -9.770 -5.936 1.377 1.00 98.06 83 PRO A C 1
ATOM 673 O O . PRO A 1 83 ? -10.652 -5.605 2.161 1.00 98.06 83 PRO A O 1
ATOM 676 N N . GLU A 1 84 ? -9.979 -6.898 0.464 1.00 98.44 84 GLU A N 1
ATOM 677 C CA . GLU A 1 84 ? -11.275 -7.590 0.342 1.00 98.44 84 GLU A CA 1
ATOM 678 C C . GLU A 1 84 ? -11.640 -8.359 1.620 1.00 98.44 84 GLU A C 1
ATOM 680 O O . GLU A 1 84 ? -12.808 -8.418 2.012 1.00 98.44 84 GLU A O 1
ATOM 685 N N . LEU A 1 85 ? -10.648 -8.957 2.289 1.00 97.81 85 LEU A N 1
ATOM 686 C CA . LEU A 1 85 ? -10.856 -9.622 3.577 1.00 97.81 85 LEU A CA 1
ATOM 687 C C . LEU A 1 85 ? -11.202 -8.612 4.682 1.00 97.81 85 LEU A C 1
ATOM 689 O O . LEU A 1 85 ? -12.078 -8.889 5.500 1.00 97.81 85 LEU A O 1
ATOM 693 N N . LEU A 1 86 ? -10.559 -7.441 4.692 1.00 97.06 86 LEU A N 1
ATOM 694 C CA . LEU A 1 86 ? -10.850 -6.364 5.642 1.00 97.06 86 LEU A CA 1
ATOM 695 C C . LEU A 1 86 ? -12.249 -5.775 5.418 1.00 97.06 86 LEU A C 1
ATOM 697 O O . LEU A 1 86 ? -12.994 -5.615 6.383 1.00 97.06 86 LEU A O 1
ATOM 701 N N . GLN A 1 87 ? -12.654 -5.550 4.167 1.00 96.81 87 GLN A N 1
ATOM 702 C CA . GLN A 1 87 ? -14.016 -5.133 3.820 1.00 96.81 87 GLN A CA 1
ATOM 703 C C . GLN A 1 87 ? -15.056 -6.127 4.347 1.00 96.81 87 GLN A C 1
ATOM 705 O O . GLN A 1 87 ? -16.006 -5.743 5.029 1.00 96.81 87 GLN A O 1
ATOM 710 N N . LYS A 1 88 ? -14.840 -7.432 4.118 1.00 96.88 88 LYS A N 1
ATOM 711 C CA . LYS A 1 88 ? -15.706 -8.500 4.656 1.00 96.88 88 LYS A CA 1
ATOM 712 C C . LYS A 1 88 ? -15.745 -8.517 6.186 1.00 96.88 88 LYS A C 1
ATOM 714 O O . LYS A 1 88 ? -16.748 -8.928 6.761 1.00 96.88 88 LYS A O 1
ATOM 719 N N . ALA A 1 89 ? -14.680 -8.059 6.842 1.00 95.81 89 ALA A N 1
ATOM 720 C CA . ALA A 1 89 ? -14.601 -7.894 8.291 1.00 95.81 89 ALA A CA 1
ATOM 721 C C . ALA A 1 89 ? -15.165 -6.546 8.797 1.00 95.81 89 ALA A C 1
ATOM 723 O O . ALA A 1 89 ? -15.040 -6.244 9.985 1.00 95.81 89 ALA A O 1
ATOM 724 N N . GLY A 1 90 ? -15.786 -5.741 7.927 1.00 96.00 90 GLY A N 1
ATOM 725 C CA . GLY A 1 90 ? -16.466 -4.495 8.284 1.00 96.00 90 GLY A CA 1
ATOM 726 C C . GLY A 1 90 ? -15.569 -3.257 8.358 1.00 96.00 90 GLY A C 1
ATOM 727 O O . GLY A 1 90 ? -15.974 -2.261 8.957 1.00 96.00 90 GLY A O 1
ATOM 728 N N . TYR A 1 91 ? -14.360 -3.301 7.790 1.00 97.75 91 TYR A N 1
ATOM 729 C CA . TYR A 1 91 ? -13.524 -2.109 7.636 1.00 97.75 91 TYR A CA 1
ATOM 730 C C . TYR A 1 91 ? -13.996 -1.275 6.444 1.00 97.75 91 TYR A C 1
ATOM 732 O O . TYR A 1 91 ? -14.237 -1.822 5.372 1.00 97.75 91 TYR A O 1
ATOM 740 N N . TYR A 1 92 ? -14.028 0.047 6.610 1.00 98.25 92 TYR A N 1
ATOM 741 C CA . TYR A 1 92 ? -13.997 0.966 5.474 1.00 98.25 92 TYR A CA 1
ATOM 742 C C . TYR A 1 92 ? -12.574 1.011 4.908 1.00 98.25 92 TYR A C 1
ATOM 744 O O . TYR A 1 92 ? -11.617 1.194 5.656 1.00 98.25 92 TYR A O 1
ATOM 752 N N . THR A 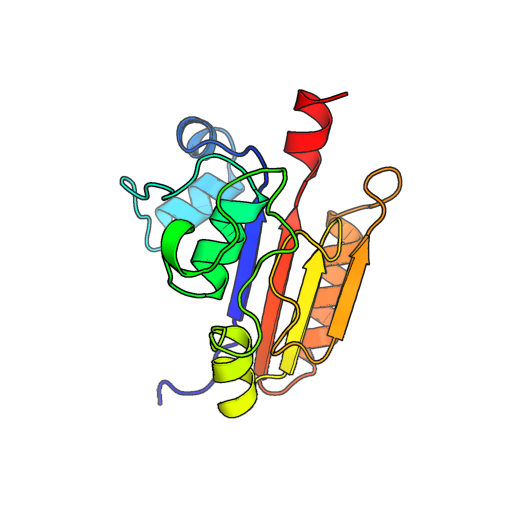1 93 ? -12.408 0.825 3.609 1.00 98.56 93 THR A N 1
ATOM 753 C CA . THR A 1 93 ? -11.102 0.603 2.975 1.00 98.56 93 THR A CA 1
ATOM 754 C C . THR A 1 93 ? -10.785 1.721 1.984 1.00 98.56 93 THR A C 1
ATOM 756 O O . THR A 1 93 ? -11.564 1.983 1.072 1.00 98.56 93 THR A O 1
ATOM 759 N N . SER A 1 94 ? -9.639 2.383 2.151 1.00 98.50 94 SER A N 1
ATOM 760 C CA . SER A 1 94 ? -9.193 3.485 1.290 1.00 98.50 94 SER A CA 1
ATOM 761 C C . SER A 1 94 ? -7.713 3.355 0.925 1.00 98.50 94 SER A C 1
ATOM 763 O O . SER A 1 94 ? -6.919 2.799 1.693 1.00 98.50 94 SER A O 1
ATOM 765 N N . TYR A 1 95 ? -7.333 3.867 -0.243 1.00 98.44 95 TYR A N 1
ATOM 766 C CA . TYR A 1 95 ? -5.933 4.078 -0.605 1.00 98.44 95 TYR A CA 1
ATOM 767 C C . TYR A 1 95 ? -5.676 5.487 -1.131 1.00 98.44 95 TYR A C 1
ATOM 769 O O . TYR A 1 95 ? -6.587 6.138 -1.643 1.00 98.44 95 TYR A O 1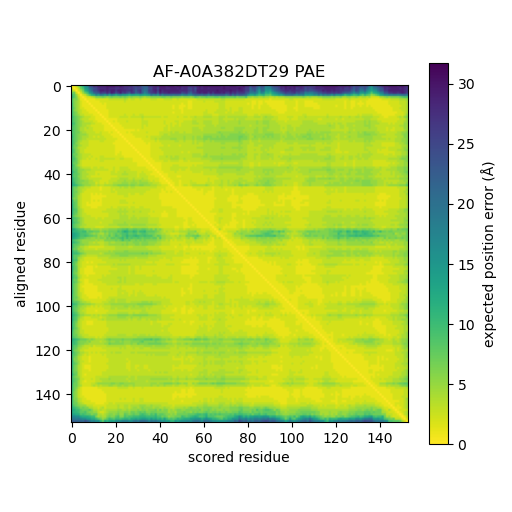
ATOM 777 N N . ASP A 1 96 ? -4.407 5.891 -1.070 1.00 97.94 96 ASP A N 1
ATOM 778 C CA . ASP A 1 96 ? -3.829 7.033 -1.775 1.00 97.94 96 ASP A CA 1
ATOM 779 C C . ASP A 1 96 ? -2.544 6.606 -2.496 1.00 97.94 96 ASP A C 1
ATOM 781 O O . ASP A 1 96 ? -1.567 6.226 -1.842 1.00 97.94 96 ASP A O 1
ATOM 785 N N . ILE A 1 97 ? -2.562 6.597 -3.833 1.00 97.69 97 ILE A N 1
ATOM 786 C CA . ILE A 1 97 ? -1.472 6.063 -4.669 1.00 97.69 97 ILE A CA 1
ATOM 787 C C . ILE A 1 97 ? -1.136 6.965 -5.856 1.00 97.69 97 ILE A C 1
ATOM 789 O O . ILE A 1 97 ? -1.929 7.807 -6.257 1.00 97.69 97 ILE A O 1
ATOM 793 N N . ILE A 1 98 ? 0.048 6.770 -6.438 1.00 95.75 98 ILE A N 1
ATOM 794 C CA . ILE A 1 98 ? 0.505 7.557 -7.593 1.00 95.75 98 ILE A CA 1
ATOM 795 C C . ILE A 1 98 ? -0.183 7.159 -8.908 1.00 95.75 98 ILE A C 1
ATOM 797 O O . ILE A 1 98 ? -0.356 7.989 -9.792 1.00 95.75 98 ILE A O 1
ATOM 801 N N . ASP A 1 99 ? -0.573 5.890 -9.053 1.00 94.56 99 ASP A N 1
ATOM 802 C CA . ASP A 1 99 ? -1.227 5.362 -10.253 1.00 94.56 99 ASP A CA 1
ATOM 803 C C . ASP A 1 99 ? -2.018 4.088 -9.919 1.00 94.56 99 ASP A C 1
ATOM 805 O O . ASP A 1 99 ? -1.594 3.277 -9.091 1.00 94.56 99 ASP A O 1
ATOM 809 N N . ASP A 1 100 ? -3.151 3.873 -10.589 1.00 93.00 100 ASP A N 1
ATOM 810 C CA . ASP A 1 100 ? -4.039 2.727 -10.340 1.00 93.00 100 ASP A CA 1
ATOM 811 C C . ASP A 1 100 ? -3.402 1.360 -10.647 1.00 93.00 100 ASP A C 1
ATOM 813 O O . ASP A 1 100 ? -3.903 0.327 -10.201 1.00 93.00 100 ASP A O 1
ATOM 817 N N . SER A 1 101 ? -2.297 1.315 -11.394 1.00 93.56 101 SER A N 1
ATOM 818 C CA . SER A 1 101 ? -1.565 0.077 -11.673 1.00 93.56 101 SER A CA 1
ATOM 819 C C . SER A 1 101 ? -0.626 -0.357 -10.547 1.00 93.56 101 SER A C 1
ATOM 821 O O . SER A 1 101 ? -0.098 -1.466 -10.603 1.00 93.56 101 SER A O 1
ATOM 823 N N . VAL A 1 102 ? -0.405 0.477 -9.525 1.00 95.56 102 VAL A N 1
ATOM 824 C CA . VAL A 1 102 ? 0.561 0.218 -8.443 1.00 95.56 102 VAL A CA 1
ATOM 825 C C . VAL A 1 102 ? 0.139 -0.959 -7.563 1.00 95.56 102 VAL A C 1
ATOM 827 O O . VAL A 1 102 ? 0.983 -1.772 -7.166 1.00 95.56 102 VAL A O 1
ATOM 830 N N . ILE A 1 103 ? -1.160 -1.080 -7.287 1.00 97.19 103 ILE A N 1
ATOM 831 C CA . ILE A 1 103 ? -1.738 -2.117 -6.425 1.00 97.19 103 ILE A CA 1
ATOM 832 C C . ILE A 1 103 ? -3.001 -2.721 -7.056 1.00 97.19 103 ILE A C 1
ATOM 834 O O . ILE A 1 103 ? -3.669 -2.065 -7.853 1.00 97.19 103 ILE A O 1
ATOM 838 N N . PRO A 1 104 ? -3.403 -3.941 -6.662 1.00 95.94 104 PRO A N 1
ATOM 839 C CA . PRO A 1 104 ? -4.743 -4.440 -6.942 1.00 95.94 104 PRO A CA 1
ATOM 840 C C . PRO A 1 104 ? -5.816 -3.517 -6.353 1.00 95.94 104 PRO A C 1
ATOM 842 O O . PRO A 1 104 ? -5.800 -3.237 -5.156 1.00 95.94 104 PRO A O 1
ATOM 845 N N . SER A 1 105 ? -6.785 -3.093 -7.163 1.00 94.25 105 SER A N 1
ATOM 846 C CA . SER A 1 105 ? -7.829 -2.156 -6.725 1.00 94.25 105 SER A CA 1
ATOM 847 C C . SER A 1 105 ? -9.067 -2.831 -6.115 1.00 94.25 105 SER A C 1
ATOM 849 O O . SER A 1 105 ? -10.050 -2.151 -5.800 1.00 94.25 105 SER A O 1
ATOM 851 N N . GLN A 1 106 ? -9.067 -4.161 -5.967 1.00 96.19 106 GLN A N 1
ATOM 852 C CA . GLN A 1 106 ? -10.158 -4.894 -5.314 1.00 96.19 106 GLN A CA 1
ATOM 853 C C . GLN A 1 106 ? -10.136 -4.712 -3.798 1.00 96.19 106 GLN A C 1
ATOM 855 O O . GLN A 1 106 ? -9.068 -4.727 -3.184 1.00 96.19 106 GLN A O 1
ATOM 860 N N . GLY A 1 107 ? -11.329 -4.617 -3.205 1.00 96.94 107 GLY A N 1
ATOM 861 C CA . GLY A 1 107 ? -11.491 -4.505 -1.756 1.00 96.94 107 GLY A CA 1
ATOM 862 C C . GLY A 1 107 ? -11.247 -3.105 -1.203 1.00 96.94 107 GLY A C 1
ATOM 863 O O . GLY A 1 107 ? -10.795 -2.997 -0.070 1.00 96.94 107 GLY A O 1
ATOM 864 N N . PHE A 1 108 ? -11.494 -2.069 -2.012 1.00 98.19 108 PHE A N 1
ATOM 865 C CA . PHE A 1 108 ? -11.400 -0.661 -1.625 1.00 98.19 108 PHE A CA 1
ATOM 866 C C . PHE A 1 108 ? -12.720 0.066 -1.895 1.00 98.19 108 PHE A C 1
ATOM 868 O O . PHE A 1 108 ? -13.217 0.031 -3.025 1.00 98.19 108 PHE A O 1
ATOM 875 N N . ASP A 1 109 ? -13.263 0.720 -0.867 1.00 98.19 109 ASP A N 1
ATOM 876 C CA . ASP A 1 109 ? -14.451 1.581 -0.932 1.00 98.19 109 ASP A CA 1
ATOM 877 C C . ASP A 1 109 ? -14.121 2.934 -1.568 1.00 98.19 109 ASP A C 1
ATOM 879 O O . ASP A 1 109 ? -14.911 3.484 -2.333 1.00 98.19 109 ASP A O 1
ATOM 883 N N . GLU A 1 110 ? -12.929 3.446 -1.269 1.00 98.06 110 GLU A N 1
ATOM 884 C CA . GLU A 1 110 ? -12.459 4.755 -1.697 1.00 98.06 110 GLU A CA 1
ATOM 885 C C . GLU A 1 110 ? -11.074 4.640 -2.333 1.00 98.06 110 GLU A C 1
ATOM 887 O O . GLU A 1 110 ? -10.190 3.936 -1.842 1.00 98.06 110 GLU A O 1
ATOM 892 N N . LYS A 1 111 ? -10.904 5.300 -3.475 1.00 97.81 111 LYS A N 1
ATOM 893 C CA . LYS A 1 111 ? -9.749 5.135 -4.352 1.00 97.81 111 LYS A CA 1
ATOM 894 C C . LYS A 1 111 ? -9.231 6.507 -4.720 1.00 97.81 111 LYS A C 1
ATOM 896 O O . LYS A 1 111 ? -9.901 7.227 -5.458 1.00 97.81 111 LYS A O 1
ATOM 901 N N . ASN A 1 112 ? -8.065 6.862 -4.202 1.00 97.81 112 ASN A N 1
ATOM 902 C CA . ASN A 1 112 ? -7.472 8.164 -4.442 1.00 97.81 112 ASN A CA 1
ATOM 903 C C . ASN A 1 112 ? -6.170 8.009 -5.221 1.00 97.81 112 ASN A C 1
ATOM 905 O O . ASN A 1 112 ? -5.310 7.201 -4.867 1.00 97.81 112 ASN A O 1
ATOM 909 N N . VAL A 1 113 ? -6.042 8.803 -6.281 1.00 97.44 113 VAL A N 1
ATOM 910 C CA . VAL A 1 113 ? -4.822 8.904 -7.079 1.00 97.44 113 VAL A CA 1
ATOM 911 C C . VAL A 1 113 ? -4.305 10.332 -6.978 1.00 97.44 113 VAL A C 1
ATOM 913 O O . VAL A 1 113 ? -5.080 11.279 -7.144 1.00 97.44 113 VAL A O 1
ATOM 916 N N . PHE A 1 114 ? -3.022 10.499 -6.669 1.00 96.06 114 PHE A N 1
ATOM 917 C CA . PHE A 1 114 ? -2.380 11.808 -6.583 1.00 96.06 114 PHE A CA 1
ATOM 918 C C . PHE A 1 114 ? -1.494 12.090 -7.797 1.00 96.06 114 PHE A C 1
ATOM 920 O O . PHE A 1 114 ? -0.958 11.186 -8.428 1.00 96.06 114 PHE A O 1
ATOM 927 N N . ASP A 1 115 ? -1.296 13.375 -8.088 1.00 93.44 115 ASP A N 1
ATOM 928 C CA . ASP A 1 115 ? -0.293 13.836 -9.046 1.00 93.44 115 ASP A CA 1
ATOM 929 C C . ASP A 1 115 ? 1.024 14.141 -8.314 1.00 93.44 115 ASP A C 1
ATOM 931 O O . ASP A 1 115 ? 1.117 15.085 -7.526 1.00 93.44 115 ASP A O 1
ATOM 935 N N . GLU A 1 116 ? 2.063 13.352 -8.592 1.00 89.19 116 GLU A N 1
ATOM 936 C CA . GLU A 1 116 ? 3.395 13.468 -7.978 1.00 89.19 116 GLU A CA 1
ATOM 937 C C . GLU A 1 116 ? 4.063 14.842 -8.199 1.00 89.19 116 GLU A C 1
ATOM 939 O O . GLU A 1 116 ? 4.952 15.255 -7.443 1.00 89.19 116 GLU A O 1
ATOM 944 N N . LYS A 1 117 ? 3.638 15.606 -9.213 1.00 87.94 117 LYS A N 1
ATOM 945 C CA . LYS A 1 117 ? 4.184 16.947 -9.468 1.00 87.94 117 LYS A CA 1
ATOM 946 C C . LYS A 1 117 ? 3.668 17.996 -8.492 1.00 87.94 117 LYS A C 1
ATOM 948 O O . LYS A 1 117 ? 4.364 18.982 -8.259 1.00 87.94 117 LYS A O 1
ATOM 953 N N . THR A 1 118 ? 2.468 17.800 -7.956 1.00 91.69 118 THR A N 1
ATOM 954 C CA . THR A 1 118 ? 1.715 18.833 -7.231 1.00 91.69 118 THR A CA 1
ATOM 955 C C . THR A 1 118 ? 1.340 18.431 -5.808 1.00 91.69 118 THR A C 1
ATOM 957 O O . THR A 1 118 ? 0.935 19.285 -5.020 1.00 91.69 118 THR A O 1
ATOM 960 N N . VAL A 1 119 ? 1.487 17.152 -5.455 1.00 94.31 119 VAL A N 1
ATOM 961 C CA . VAL A 1 119 ? 1.090 16.622 -4.152 1.00 94.31 119 VAL A CA 1
ATOM 962 C C . VAL A 1 119 ? 1.885 17.237 -2.993 1.00 94.31 119 VAL A C 1
ATOM 964 O O . VAL A 1 119 ? 3.110 17.297 -2.999 1.00 94.31 119 VAL A O 1
ATOM 967 N N . ASN A 1 120 ? 1.167 17.642 -1.943 1.00 95.50 120 ASN A N 1
ATOM 968 C CA . ASN A 1 120 ? 1.732 17.897 -0.621 1.00 95.50 120 ASN A CA 1
ATOM 969 C C . ASN A 1 120 ? 1.341 16.739 0.304 1.00 95.50 120 ASN A C 1
ATOM 971 O O . ASN A 1 120 ? 0.258 16.737 0.894 1.00 95.50 120 ASN A O 1
ATOM 975 N N . PHE A 1 121 ? 2.226 15.748 0.435 1.00 95.12 121 PHE A N 1
ATOM 976 C CA . PHE A 1 121 ? 1.953 14.538 1.217 1.00 95.12 121 PHE A CA 1
ATOM 977 C C . PHE A 1 121 ? 1.596 14.821 2.679 1.00 95.12 121 PHE A C 1
ATOM 979 O O . PHE A 1 121 ? 0.785 14.103 3.261 1.00 95.12 121 PHE A O 1
ATOM 986 N N . LYS A 1 122 ? 2.182 15.860 3.289 1.00 93.69 122 LYS A N 1
ATOM 987 C CA . LYS A 1 122 ? 1.921 16.183 4.695 1.00 93.69 122 LYS A CA 1
ATOM 988 C C . LYS A 1 122 ? 0.471 16.606 4.896 1.00 93.69 122 LYS A C 1
ATOM 990 O O . LYS A 1 122 ? -0.175 16.100 5.805 1.00 93.69 122 LYS A O 1
ATOM 995 N N . GLU A 1 123 ? -0.020 17.529 4.077 1.00 96.81 123 GLU A N 1
ATOM 996 C CA . GLU A 1 123 ? -1.407 18.004 4.159 1.00 96.81 123 GLU A CA 1
ATOM 997 C C . GLU A 1 123 ? -2.372 16.891 3.761 1.00 96.81 123 GLU A C 1
ATOM 999 O O . GLU A 1 123 ? -3.238 16.510 4.550 1.00 96.81 123 GLU A O 1
ATOM 1004 N N . ARG A 1 124 ? -2.134 16.279 2.597 1.00 96.88 124 ARG A N 1
ATOM 1005 C CA . ARG A 1 124 ? -2.992 15.237 2.034 1.00 96.88 124 ARG A CA 1
ATOM 1006 C C . ARG A 1 124 ? -3.189 14.057 2.985 1.00 96.88 124 ARG A C 1
ATOM 1008 O O . ARG A 1 124 ? -4.323 13.723 3.313 1.00 96.88 124 ARG A O 1
ATOM 1015 N N . HIS A 1 125 ? -2.107 13.450 3.478 1.00 96.62 125 HIS A N 1
ATOM 1016 C CA . HIS A 1 125 ? -2.217 12.285 4.359 1.00 96.62 125 HIS A CA 1
ATOM 1017 C C . HIS A 1 125 ? -2.850 12.633 5.713 1.00 96.62 125 HIS A C 1
ATOM 1019 O O . HIS A 1 125 ? -3.602 11.828 6.262 1.00 96.62 125 HIS A O 1
ATOM 1025 N N . VAL A 1 126 ? -2.571 13.823 6.262 1.00 96.88 126 VAL A N 1
ATOM 1026 C CA . VAL A 1 126 ? -3.191 14.278 7.517 1.00 96.88 126 VAL A CA 1
ATOM 1027 C C . VAL A 1 126 ? -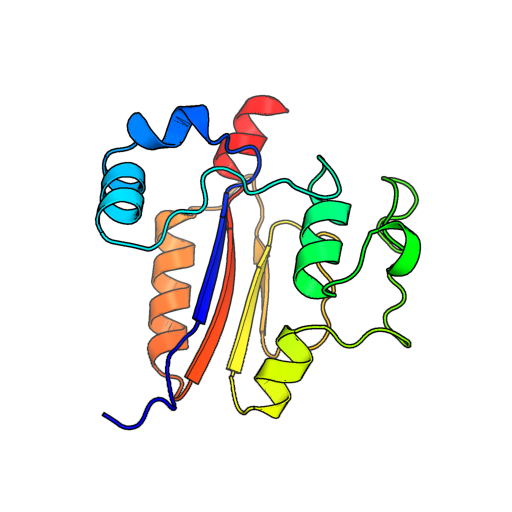4.699 14.432 7.349 1.00 96.88 126 VAL A C 1
ATOM 1029 O O . VAL A 1 126 ? -5.449 13.992 8.221 1.00 96.88 126 VAL A O 1
ATOM 1032 N N . ASP A 1 127 ? -5.147 15.028 6.249 1.00 97.44 127 ASP A N 1
ATOM 1033 C CA . ASP A 1 127 ? -6.569 15.258 6.016 1.00 97.44 127 ASP A CA 1
ATOM 1034 C C . ASP A 1 127 ? -7.316 13.951 5.735 1.00 97.44 127 ASP A C 1
ATOM 1036 O O . ASP A 1 127 ? -8.364 13.722 6.338 1.00 97.44 127 ASP A O 1
ATOM 1040 N N . MET A 1 128 ? -6.722 13.026 4.975 1.00 97.56 128 MET A N 1
ATOM 1041 C CA . MET A 1 128 ? -7.287 11.683 4.786 1.00 97.56 128 MET A CA 1
ATOM 1042 C C . MET A 1 128 ? -7.425 10.915 6.107 1.00 97.56 128 MET A C 1
ATOM 1044 O O . MET A 1 128 ? -8.461 10.308 6.374 1.00 97.56 128 MET A O 1
ATOM 1048 N N . ILE A 1 129 ? -6.411 10.962 6.982 1.00 97.81 129 ILE A N 1
ATOM 1049 C CA . ILE A 1 129 ? -6.493 10.317 8.302 1.00 97.81 129 ILE A CA 1
ATOM 1050 C C . ILE A 1 129 ? -7.611 10.943 9.148 1.00 97.81 129 ILE A C 1
ATOM 1052 O O . ILE A 1 129 ? -8.358 10.214 9.803 1.00 97.81 129 ILE A O 1
ATOM 1056 N N . LYS A 1 130 ? -7.754 12.276 9.142 1.00 97.62 130 LYS A N 1
ATOM 1057 C CA . LYS A 1 130 ? -8.836 12.964 9.867 1.00 97.62 130 LYS A CA 1
ATOM 1058 C C . LYS A 1 130 ? -10.209 12.572 9.331 1.00 97.62 130 LYS A C 1
ATOM 1060 O O . LYS A 1 130 ? -11.097 12.285 10.131 1.00 97.62 130 LYS A O 1
ATOM 1065 N N . GLU A 1 131 ? -10.383 12.527 8.016 1.00 97.00 131 GLU A N 1
ATOM 1066 C CA . GLU A 1 131 ? -11.649 12.145 7.391 1.00 97.00 131 GLU A CA 1
ATOM 1067 C C . GLU A 1 131 ? -12.037 10.712 7.776 1.00 97.00 131 GLU A C 1
ATOM 1069 O O . GLU A 1 131 ? -13.133 10.467 8.294 1.00 97.00 131 GLU A O 1
ATOM 1074 N N . LEU A 1 132 ? -11.102 9.770 7.630 1.00 96.88 132 LEU A N 1
ATOM 1075 C CA . LEU A 1 132 ? -11.338 8.364 7.956 1.00 96.88 132 LEU A CA 1
ATOM 1076 C C . LEU A 1 132 ? -11.481 8.097 9.456 1.00 96.88 132 LEU A C 1
ATOM 1078 O O . LEU A 1 132 ? -12.125 7.118 9.832 1.00 96.88 132 LEU A O 1
ATOM 1082 N N . SER A 1 133 ? -10.976 8.979 10.326 1.00 95.62 133 SER A N 1
ATOM 1083 C CA . SER A 1 133 ? -11.160 8.870 11.782 1.00 95.62 133 SER A CA 1
ATOM 1084 C C . SER A 1 133 ? -12.628 8.917 12.222 1.00 95.62 133 SER A C 1
ATOM 1086 O O . SER A 1 133 ? -12.959 8.465 13.317 1.00 95.62 133 SER A O 1
ATOM 1088 N N . THR A 1 134 ? -13.520 9.416 11.360 1.00 95.75 134 THR A N 1
ATOM 1089 C CA . THR A 1 134 ? -14.971 9.411 11.592 1.00 95.75 134 THR A CA 1
ATOM 1090 C C . THR A 1 134 ? -15.609 8.035 11.377 1.00 95.75 134 THR A C 1
ATOM 1092 O O . THR A 1 134 ? -16.732 7.792 11.824 1.00 95.75 134 THR A O 1
ATOM 1095 N N . LYS A 1 135 ? -14.915 7.112 10.698 1.00 95.31 135 LYS A N 1
ATOM 1096 C CA . LYS A 1 135 ? -15.393 5.746 10.468 1.00 95.31 135 LYS A CA 1
ATOM 1097 C C . LYS A 1 135 ? -15.196 4.916 11.736 1.00 95.31 135 LYS A C 1
ATOM 1099 O O . LYS A 1 135 ? -14.190 5.039 12.427 1.00 95.31 135 LYS A O 1
ATOM 1104 N N . LYS A 1 136 ? -16.129 3.993 12.004 1.00 93.19 136 LYS A N 1
ATOM 1105 C CA . LYS A 1 136 ? -16.022 3.054 13.138 1.00 93.19 136 LYS A CA 1
ATOM 1106 C C . LYS A 1 136 ? -14.729 2.230 13.078 1.00 93.19 136 LYS A C 1
ATOM 1108 O O . LYS A 1 136 ? -14.132 1.952 14.113 1.00 93.19 136 LYS A O 1
ATOM 1113 N N . LYS A 1 137 ? -14.347 1.813 11.870 1.00 95.56 137 LYS A N 1
ATOM 1114 C CA . LYS A 1 137 ? -13.142 1.041 11.592 1.00 95.56 137 LYS A CA 1
ATOM 1115 C C . LYS A 1 137 ? -12.683 1.302 10.168 1.00 95.56 137 LYS A C 1
ATOM 1117 O O . LYS A 1 137 ? -13.514 1.249 9.259 1.00 95.56 137 LYS A O 1
ATOM 1122 N N . PHE A 1 138 ? -11.395 1.550 9.965 1.00 97.94 138 PHE A N 1
ATOM 1123 C CA . PHE A 1 138 ? -10.864 1.762 8.624 1.00 97.94 138 PHE A CA 1
ATOM 1124 C C . PHE A 1 138 ? -9.505 1.111 8.381 1.00 97.94 138 PHE A C 1
ATOM 1126 O O . PHE A 1 138 ? -8.717 0.883 9.301 1.00 97.94 138 PHE A O 1
ATOM 1133 N N . PHE A 1 139 ? -9.267 0.800 7.113 1.00 98.31 139 PHE A N 1
ATOM 1134 C CA . PHE A 1 139 ? -7.971 0.479 6.548 1.00 98.31 139 PHE A CA 1
ATOM 1135 C C . PHE A 1 139 ? -7.596 1.575 5.556 1.00 98.31 139 PHE A C 1
ATOM 1137 O O . PHE A 1 139 ? -8.374 1.878 4.654 1.00 98.31 139 PHE A O 1
ATOM 1144 N N . LEU A 1 140 ? -6.415 2.156 5.731 1.00 98.62 140 LEU A N 1
ATOM 1145 C CA . LEU A 1 140 ? -5.868 3.177 4.850 1.00 98.62 140 LEU A CA 1
ATOM 1146 C C . LEU A 1 140 ? -4.488 2.740 4.357 1.00 98.62 140 LEU A C 1
ATOM 1148 O O . LEU A 1 140 ? -3.590 2.507 5.167 1.00 98.62 140 LEU A O 1
ATOM 1152 N N . PHE A 1 141 ? -4.311 2.666 3.042 1.00 98.62 141 PHE A N 1
ATOM 1153 C CA . PHE A 1 141 ? -2.996 2.540 2.418 1.00 98.62 141 PHE A CA 1
ATOM 1154 C C . PHE A 1 141 ? -2.500 3.900 1.921 1.00 98.62 141 PHE A C 1
ATOM 1156 O O . PHE A 1 141 ? -3.189 4.553 1.146 1.00 98.62 141 PHE A O 1
ATOM 1163 N N . LEU A 1 142 ? -1.302 4.306 2.338 1.00 98.19 142 LEU A N 1
ATOM 1164 C CA . LEU A 1 142 ? -0.649 5.542 1.908 1.00 98.19 142 LEU A CA 1
ATOM 1165 C C . LEU A 1 142 ? 0.642 5.213 1.166 1.00 98.19 142 LEU A C 1
ATOM 1167 O O . LEU A 1 142 ? 1.560 4.619 1.742 1.00 98.19 142 LEU A O 1
ATOM 1171 N N . HIS A 1 143 ? 0.734 5.620 -0.095 1.00 97.38 143 HIS A N 1
ATOM 1172 C CA . HIS A 1 143 ? 1.940 5.475 -0.902 1.00 97.38 143 HIS A CA 1
ATOM 1173 C C . HIS A 1 143 ? 2.679 6.808 -0.979 1.00 97.38 143 HIS A C 1
ATOM 1175 O O . HIS A 1 143 ? 2.253 7.741 -1.645 1.00 97.38 143 HIS A O 1
ATOM 1181 N N . TYR A 1 144 ? 3.807 6.896 -0.287 1.00 95.81 144 TYR A N 1
ATOM 1182 C CA . TYR A 1 144 ? 4.655 8.080 -0.267 1.00 95.81 144 TYR A CA 1
ATOM 1183 C C . TYR A 1 144 ? 5.798 7.932 -1.276 1.00 95.81 144 TYR A C 1
ATOM 1185 O O . TYR A 1 144 ? 6.641 7.050 -1.106 1.00 95.81 144 TYR A O 1
ATOM 1193 N N . THR A 1 145 ? 5.847 8.787 -2.302 1.00 94.94 145 THR A N 1
ATOM 1194 C CA . THR A 1 145 ? 6.809 8.667 -3.420 1.00 94.94 145 THR A CA 1
ATOM 1195 C C . THR A 1 145 ? 7.871 9.768 -3.479 1.00 94.94 145 THR A C 1
ATOM 1197 O O . THR A 1 145 ? 8.731 9.731 -4.353 1.00 94.94 145 THR A O 1
ATOM 1200 N N . GLU A 1 146 ? 7.906 10.702 -2.523 1.00 91.56 146 GLU A N 1
ATOM 1201 C CA . GLU A 1 146 ? 8.827 11.857 -2.562 1.00 91.56 146 GLU A CA 1
ATOM 1202 C C . GLU A 1 146 ? 10.305 11.456 -2.727 1.00 91.56 146 GLU A C 1
ATOM 1204 O O . GLU A 1 146 ? 11.064 12.087 -3.454 1.00 91.56 146 GLU A O 1
ATOM 1209 N N . ILE A 1 147 ? 10.728 10.367 -2.076 1.00 88.75 147 ILE A N 1
ATOM 1210 C CA . ILE A 1 147 ? 12.109 9.874 -2.181 1.00 88.75 147 ILE A CA 1
ATOM 1211 C C . ILE A 1 147 ? 12.375 9.309 -3.576 1.00 88.75 147 ILE A C 1
ATOM 1213 O O . ILE A 1 147 ? 13.439 9.560 -4.136 1.00 88.75 147 ILE A O 1
ATOM 1217 N N . HIS A 1 148 ? 11.420 8.556 -4.127 1.00 85.31 148 HIS A N 1
ATOM 1218 C CA . HIS A 1 148 ? 11.508 7.998 -5.472 1.00 85.31 148 HIS A CA 1
ATOM 1219 C C . HIS A 1 148 ? 11.683 9.102 -6.516 1.00 85.31 148 HIS A C 1
ATOM 1221 O O . HIS A 1 148 ? 12.579 8.991 -7.348 1.00 85.31 148 HIS A O 1
ATOM 1227 N N . LYS A 1 149 ? 10.907 10.186 -6.418 1.00 85.81 149 LYS A N 1
ATOM 1228 C CA . LYS A 1 149 ? 11.004 11.348 -7.309 1.00 85.81 149 LYS A CA 1
ATOM 1229 C C . LYS A 1 149 ? 12.441 11.867 -7.431 1.00 85.81 149 LYS A C 1
ATOM 1231 O O . LYS A 1 149 ? 12.961 12.010 -8.529 1.00 85.81 149 LYS A O 1
ATOM 1236 N N . HIS A 1 150 ? 13.146 12.014 -6.309 1.00 83.00 150 HIS A N 1
ATOM 1237 C CA . HIS A 1 150 ? 14.549 12.452 -6.291 1.00 83.00 150 HIS A CA 1
ATOM 1238 C C . HIS A 1 150 ? 15.570 11.441 -6.854 1.00 83.00 150 HIS A C 1
ATOM 1240 O O . HIS A 1 150 ? 16.752 11.771 -6.943 1.00 83.00 150 HIS A O 1
ATOM 1246 N N . LEU A 1 151 ? 15.162 10.209 -7.175 1.00 79.81 151 LEU A N 1
ATOM 1247 C CA . LEU A 1 151 ? 16.028 9.173 -7.752 1.00 79.81 151 LEU A CA 1
ATOM 1248 C C . LEU A 1 151 ? 15.863 9.018 -9.268 1.00 79.81 151 LEU A C 1
ATOM 1250 O O . LEU A 1 151 ? 16.743 8.426 -9.895 1.00 79.81 151 LEU A O 1
ATOM 1254 N N . VAL A 1 152 ? 14.742 9.475 -9.833 1.00 75.75 152 VAL A N 1
ATOM 1255 C CA . VAL A 1 152 ? 14.395 9.280 -11.252 1.00 75.75 152 VAL A CA 1
ATOM 1256 C C . VAL A 1 152 ? 14.294 10.579 -12.056 1.00 75.75 152 VAL A C 1
ATOM 1258 O O . VAL A 1 152 ? 14.318 10.494 -13.285 1.00 75.75 152 VAL A O 1
ATOM 1261 N N . ASP A 1 153 ? 14.209 11.733 -11.386 1.00 56.84 153 ASP A N 1
ATOM 1262 C CA . ASP A 1 153 ? 14.244 13.071 -11.999 1.00 56.84 153 ASP A CA 1
ATOM 1263 C C . ASP A 1 153 ? 15.670 13.563 -12.318 1.00 56.84 153 ASP A C 1
ATOM 1265 O O . ASP A 1 153 ? 16.610 13.283 -11.533 1.00 56.84 153 ASP A O 1
#

InterPro domains:
  IPR000917 Sulfatase, N-terminal [PF00884] (7-149)
  IPR017850 Alkaline-phosphatase-like, core domain superfamily [G3DSA:3.40.720.10] (2-152)
  IPR017850 Alkaline-phosphatase-like, core domain superfamily [SSF53649] (7-149)

Nearest PDB structures (foldseek):
  3m7v-assembly2_B  TM=6.906E-01  e=1.338E-01  Streptococcus mutans
  3un3-assembly3_C  TM=7.003E-01  e=3.134E-01  Bacillus cereus
  6lot-assembly1_A  TM=5.239E-01  e=5.290E-01  Homo sapiens
  1vkm-assembly1_A  TM=3.578E-01  e=3.769E+00  Thermotoga maritima MSB8

Secondary structure (DSSP, 8-state):
-------EEEEEETT--GGGGGGSHHHHHHHHHS---TT---SSSSHHHHHHHHHHTS-HHHHS--SGGGGGG--TTT---HHHHHHHTT-EEEEEES-TTSS--TT-SEEEE--TTT--HHHHHHHHHHHHTTSSSEEEEEEE-HHHHHHH-

Organism: NCBI:txid408172

Solvent-accessible surface area (backbone atoms only — not comparable to full-atom values): 9099 Å² total; per-residue (Å²): 131,85,91,80,84,73,68,45,78,48,75,46,62,40,82,67,55,82,92,51,36,80,78,35,70,68,54,34,51,48,47,75,76,46,95,68,73,92,85,73,75,75,95,36,101,46,68,47,31,33,41,37,21,65,44,49,74,34,58,28,87,76,40,37,23,67,48,86,96,22,51,86,43,51,47,65,95,79,52,74,30,56,44,38,54,38,40,77,71,64,28,48,24,35,42,39,32,73,48,80,67,44,44,78,74,64,39,52,81,41,84,42,72,47,55,88,91,74,64,54,66,72,61,52,54,52,53,51,52,57,61,50,64,76,45,96,31,31,35,38,40,41,55,44,49,71,62,37,51,74,72,76,109

Mean predicted aligned error: 3.87 Å